Protein AF-A0A482UQF5-F1 (afdb_monomer_lite)

Foldseek 3Di:
DDDDDDPPDPDDQPPDDPVNVVVLLVQLLCLVVVDPALVSSLVSNVVVVDGPPCLLVSLLSLVVVQVPDPDHDVSSVVNLVVVVVVDVVSVVSNVVNVVVCVVCVVVVVD

Radius of gyration: 17.12 Å; chains: 1; bounding box: 43×29×67 Å

Sequence (110 aa):
RGGTLTLSDPSKPLDLTEQDLVNLRRSIYLTIMSSVSFEECCHKILKLKIPPGHETELCNMLVECCSNERSYLRYYGLMGQRFCMIHHKYQMAFDAVFLEQYTTIHRYVA

Structure (mmCIF, N/CA/C/O backbone):
data_AF-A0A482UQF5-F1
#
_entry.id   AF-A0A482UQF5-F1
#
loop_
_atom_site.group_PDB
_atom_site.id
_atom_site.type_symbol
_atom_site.label_atom_id
_atom_site.label_alt_id
_atom_site.label_comp_id
_atom_site.label_asym_id
_atom_site.label_entity_id
_atom_site.label_seq_id
_atom_site.pdbx_PDB_ins_code
_atom_site.Cartn_x
_atom_site.Cartn_y
_atom_site.Cartn_z
_atom_site.occupancy
_atom_site.B_iso_or_equiv
_atom_site.auth_seq_id
_atom_site.auth_comp_id
_atom_site.auth_asym_id
_atom_site.auth_atom_id
_atom_site.pdbx_PDB_model_num
ATOM 1 N N . ARG A 1 1 ? -28.962 4.371 42.938 1.00 38.91 1 ARG A N 1
ATOM 2 C CA . ARG A 1 1 ? -28.459 2.975 42.956 1.00 38.91 1 ARG A CA 1
ATOM 3 C C . ARG A 1 1 ? -28.562 2.435 41.534 1.00 38.91 1 ARG A C 1
ATOM 5 O O . ARG A 1 1 ? -29.690 2.211 41.138 1.00 38.91 1 ARG A O 1
ATOM 12 N N . GLY A 1 2 ? -27.426 2.282 40.834 1.00 37.56 2 GLY A N 1
ATOM 13 C CA . GLY A 1 2 ? -27.236 1.488 39.597 1.00 37.56 2 GLY A CA 1
ATOM 14 C C . GLY A 1 2 ? -28.042 1.932 38.367 1.00 37.56 2 GLY A C 1
ATOM 15 O O . GLY A 1 2 ? -29.221 2.205 38.471 1.00 37.56 2 GLY A O 1
ATOM 16 N N . GLY A 1 3 ? -27.519 2.025 37.154 1.00 39.03 3 GLY A N 1
ATOM 17 C CA . GLY A 1 3 ? -26.294 1.497 36.575 1.00 39.03 3 GLY A CA 1
ATOM 18 C C . GLY A 1 3 ? -26.542 1.409 35.064 1.00 39.03 3 GLY A C 1
ATOM 19 O O . GLY A 1 3 ? -27.561 0.885 34.632 1.00 39.03 3 GLY A O 1
ATOM 20 N N . THR A 1 4 ? -25.634 2.019 34.317 1.00 48.38 4 THR A N 1
ATOM 21 C CA . THR A 1 4 ? -25.458 2.145 32.864 1.00 48.38 4 THR A CA 1
ATOM 22 C C . THR A 1 4 ? -25.747 0.881 32.054 1.00 48.38 4 THR A C 1
ATOM 24 O O . THR A 1 4 ? -25.278 -0.167 32.466 1.00 48.38 4 THR A O 1
ATOM 27 N N . LEU A 1 5 ? -26.340 1.010 30.856 1.00 43.62 5 LEU A N 1
ATOM 28 C CA . LEU A 1 5 ? -25.985 0.232 29.653 1.00 43.62 5 LEU A CA 1
ATOM 29 C C . LEU A 1 5 ? -26.439 1.001 28.394 1.00 43.62 5 LEU A C 1
ATOM 31 O O . LEU A 1 5 ? -27.529 0.800 27.867 1.00 43.62 5 LEU A O 1
ATOM 35 N N . THR A 1 6 ? -25.593 1.917 27.918 1.00 41.56 6 THR A N 1
ATOM 36 C CA . THR A 1 6 ? -25.651 2.406 26.537 1.00 41.56 6 THR A CA 1
ATOM 37 C C . THR A 1 6 ? -25.257 1.250 25.623 1.00 41.56 6 THR A C 1
ATOM 39 O O . THR A 1 6 ? -24.093 0.850 25.606 1.00 41.56 6 THR A O 1
ATOM 42 N N . LEU A 1 7 ? -26.223 0.701 24.889 1.00 44.97 7 LEU A N 1
ATOM 43 C CA . LEU A 1 7 ? -25.969 -0.157 23.736 1.00 44.97 7 LEU A CA 1
ATOM 44 C C . LEU A 1 7 ? -25.292 0.707 22.666 1.00 44.97 7 LEU A C 1
ATOM 46 O O . LEU A 1 7 ? -25.949 1.377 21.879 1.00 44.97 7 LEU A O 1
ATOM 50 N N . SER A 1 8 ? -23.965 0.774 22.712 1.00 43.16 8 SER A N 1
ATOM 51 C CA . SER A 1 8 ? -23.159 1.286 21.612 1.00 43.16 8 SER A CA 1
ATOM 52 C C . SER A 1 8 ? -23.141 0.217 20.526 1.00 43.16 8 SER A C 1
ATOM 54 O O . SER A 1 8 ? -22.526 -0.836 20.712 1.00 43.16 8 SER A O 1
ATOM 56 N N . ASP A 1 9 ? -23.846 0.483 19.430 1.00 44.88 9 ASP A N 1
ATOM 57 C CA . ASP A 1 9 ? -23.848 -0.324 18.212 1.00 44.88 9 ASP A CA 1
ATOM 58 C C . ASP A 1 9 ? -22.420 -0.731 17.788 1.00 44.88 9 ASP A C 1
ATOM 60 O O . ASP A 1 9 ? -21.542 0.132 17.696 1.00 44.88 9 ASP A O 1
ATOM 64 N N . PRO A 1 10 ? -22.155 -2.013 17.473 1.00 48.69 10 PRO A N 1
ATOM 65 C CA . PRO A 1 10 ? -20.832 -2.484 17.052 1.00 48.69 10 PRO A CA 1
ATOM 66 C C . PRO A 1 10 ? -20.494 -2.166 15.581 1.00 48.69 10 PRO A C 1
ATOM 68 O O . PRO A 1 10 ? -19.534 -2.704 15.036 1.00 48.69 10 PRO A O 1
ATOM 71 N N . SER A 1 11 ? -21.257 -1.294 14.923 1.00 46.91 11 SER A N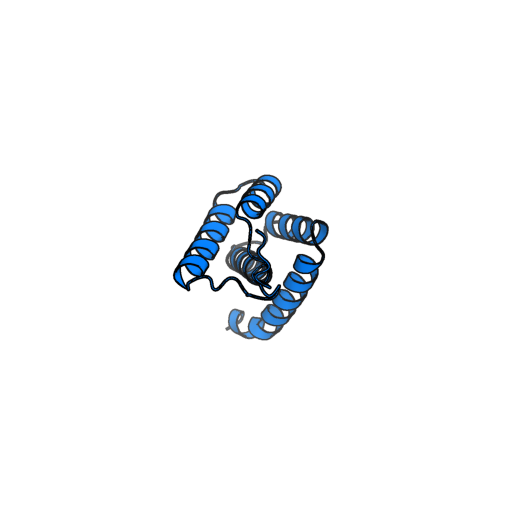 1
ATOM 72 C CA . SER A 1 11 ? -21.122 -0.977 13.497 1.00 46.91 11 SER A CA 1
ATOM 73 C C . SER A 1 11 ? -21.236 0.522 13.241 1.00 46.91 11 SER A C 1
ATOM 75 O O . SER A 1 11 ? -22.022 0.961 12.404 1.00 46.91 11 SER A O 1
ATOM 77 N N . LYS A 1 12 ? -20.458 1.322 13.971 1.00 43.09 12 LYS A N 1
ATOM 78 C CA . LYS A 1 12 ? -20.121 2.666 13.507 1.00 43.09 12 LYS A CA 1
ATOM 79 C C . LYS A 1 12 ? -18.816 2.554 12.717 1.00 43.09 12 LYS A C 1
ATOM 81 O O . LYS A 1 12 ? -17.781 2.304 13.341 1.00 43.09 12 LYS A O 1
ATOM 86 N N . PRO A 1 13 ? -18.833 2.683 11.376 1.00 53.19 13 PRO A N 1
ATOM 87 C CA . PRO A 1 13 ? -17.620 3.057 10.665 1.00 53.19 13 PRO A CA 1
ATOM 88 C C . PRO A 1 13 ? -17.076 4.294 11.382 1.00 53.19 13 PRO A C 1
ATOM 90 O O . PRO A 1 13 ? -17.852 5.184 11.736 1.00 53.19 13 PRO A O 1
ATOM 93 N N . LEU A 1 14 ? -15.782 4.326 11.701 1.00 57.94 14 LEU A N 1
ATOM 94 C CA . LEU A 1 14 ? -15.194 5.584 12.143 1.00 57.94 14 LEU A CA 1
ATOM 95 C C . LEU A 1 14 ? -15.375 6.565 10.984 1.00 57.94 14 LEU A C 1
ATOM 97 O O . LEU A 1 14 ? -14.728 6.400 9.954 1.00 57.94 14 LEU A O 1
ATOM 101 N N . ASP A 1 15 ? -16.268 7.540 11.150 1.00 50.00 15 ASP A N 1
ATOM 102 C CA . ASP A 1 15 ? -16.410 8.673 10.241 1.00 50.00 15 ASP A CA 1
ATOM 103 C C . ASP A 1 15 ? -15.131 9.511 10.351 1.00 50.00 15 ASP A C 1
ATOM 105 O O . ASP A 1 15 ? -15.035 10.464 11.127 1.00 50.00 15 ASP A O 1
ATOM 109 N N . LEU A 1 16 ? -14.095 9.081 9.635 1.00 62.09 16 LEU A N 1
ATOM 110 C CA . LEU A 1 16 ? -12.886 9.860 9.438 1.00 62.09 16 LEU A CA 1
ATOM 111 C C . LEU A 1 16 ? -13.261 11.040 8.562 1.00 62.09 16 LEU A C 1
ATOM 113 O O . LEU A 1 16 ? -13.901 10.882 7.520 1.00 62.09 16 LEU A O 1
ATOM 117 N N . THR A 1 17 ? -12.849 12.229 8.981 1.00 70.94 17 THR A N 1
ATOM 118 C CA . THR A 1 17 ? -13.005 13.395 8.123 1.00 70.94 17 THR A CA 1
ATOM 119 C C . THR A 1 17 ? -12.166 13.188 6.859 1.00 70.94 17 THR A C 1
ATOM 121 O O . THR A 1 17 ? -11.140 12.503 6.889 1.00 70.94 17 THR A O 1
ATOM 124 N N . GLU A 1 18 ? -12.555 13.786 5.730 1.00 71.88 18 GLU A N 1
ATOM 125 C CA . GLU A 1 18 ? -11.754 13.721 4.494 1.00 71.88 18 GLU A CA 1
ATOM 126 C C . GLU A 1 18 ? -10.295 14.149 4.740 1.00 71.88 18 GLU A C 1
ATOM 128 O O . GLU A 1 18 ? -9.358 13.605 4.153 1.00 71.88 18 GLU A O 1
ATOM 133 N N . GLN A 1 19 ? -10.090 15.065 5.691 1.00 77.00 19 GLN A N 1
ATOM 134 C CA . GLN A 1 19 ? -8.779 15.517 6.135 1.00 77.00 19 GLN A CA 1
ATOM 135 C C . GLN A 1 19 ? -7.948 14.399 6.787 1.00 77.00 19 GLN A C 1
ATOM 137 O O . GLN A 1 19 ? -6.743 14.311 6.538 1.00 77.00 19 GLN A O 1
ATOM 142 N N . ASP A 1 20 ? -8.564 13.532 7.589 1.00 79.31 20 ASP A N 1
ATOM 143 C CA . ASP A 1 20 ? -7.883 12.410 8.241 1.00 79.31 20 ASP A CA 1
ATOM 144 C C . ASP A 1 20 ? -7.461 11.345 7.226 1.00 79.31 20 ASP A C 1
ATOM 146 O O . ASP A 1 20 ? -6.357 10.807 7.318 1.00 79.31 20 ASP A O 1
ATOM 150 N N . LEU A 1 21 ? -8.286 11.102 6.203 1.00 80.38 21 LEU A N 1
ATOM 151 C CA . LEU A 1 21 ? -7.948 10.197 5.100 1.00 80.38 21 LEU A CA 1
ATOM 152 C C . LEU A 1 21 ? -6.778 10.731 4.268 1.00 80.38 21 LEU A C 1
ATOM 154 O O . LEU A 1 21 ? -5.841 9.992 3.958 1.00 80.38 21 LEU A O 1
ATOM 158 N N . VAL A 1 22 ? -6.778 12.029 3.958 1.00 86.00 22 VAL A N 1
ATOM 159 C CA . VAL A 1 22 ? -5.656 12.685 3.269 1.00 86.00 22 VAL A CA 1
ATOM 160 C C . VAL A 1 22 ? -4.376 12.607 4.107 1.00 86.00 22 VAL A C 1
ATOM 162 O O . VAL A 1 22 ? -3.299 12.315 3.576 1.00 86.00 22 VAL A O 1
ATOM 165 N N . ASN A 1 23 ? -4.477 12.814 5.421 1.00 86.44 23 ASN A N 1
ATOM 166 C CA . ASN A 1 23 ? -3.342 12.699 6.334 1.00 86.44 23 ASN A CA 1
ATOM 167 C C . ASN A 1 23 ? -2.816 11.256 6.412 1.00 86.44 23 ASN A C 1
ATOM 169 O O . ASN A 1 23 ? -1.597 11.050 6.421 1.00 86.44 23 ASN A O 1
ATOM 173 N N . LEU A 1 24 ? -3.708 10.261 6.413 1.00 86.38 24 LEU A N 1
ATOM 174 C CA . LEU A 1 24 ? -3.354 8.842 6.403 1.00 86.38 24 LEU A CA 1
ATOM 175 C C . LEU A 1 24 ? -2.601 8.474 5.119 1.00 86.38 24 LEU A C 1
ATOM 177 O O . LEU A 1 24 ? -1.491 7.947 5.203 1.00 86.38 24 LEU A O 1
ATOM 181 N N . ARG A 1 25 ? -3.140 8.830 3.944 1.00 88.19 25 ARG A N 1
ATOM 182 C CA . ARG A 1 25 ? -2.486 8.614 2.639 1.00 88.19 25 ARG A CA 1
ATOM 183 C C . ARG A 1 25 ? -1.095 9.234 2.593 1.00 88.19 25 ARG A C 1
ATOM 185 O O . ARG A 1 25 ? -0.127 8.564 2.236 1.00 88.19 25 ARG A O 1
ATOM 192 N N . ARG A 1 26 ? -0.969 10.495 3.024 1.00 90.00 26 ARG A N 1
ATOM 193 C CA . ARG A 1 26 ? 0.325 11.190 3.088 1.00 90.00 26 ARG A CA 1
ATOM 194 C C . ARG A 1 26 ? 1.305 10.463 4.010 1.00 90.00 26 ARG A C 1
ATOM 196 O O . ARG A 1 26 ? 2.467 10.296 3.650 1.00 90.00 26 ARG A O 1
ATOM 203 N N . SER A 1 27 ? 0.846 10.014 5.174 1.00 90.75 27 SER A N 1
ATOM 204 C CA . SER A 1 27 ? 1.680 9.299 6.147 1.00 90.75 27 SER A CA 1
ATOM 205 C C . SER A 1 27 ? 2.166 7.956 5.604 1.00 90.75 27 SER A C 1
ATOM 207 O O . SER A 1 27 ? 3.345 7.634 5.744 1.00 90.75 27 SER A O 1
ATOM 209 N N . ILE A 1 28 ? 1.291 7.199 4.935 1.00 90.62 28 ILE A N 1
ATOM 210 C CA . ILE A 1 28 ? 1.639 5.934 4.277 1.00 90.62 28 ILE A CA 1
ATOM 211 C C . ILE A 1 28 ? 2.676 6.183 3.180 1.00 90.62 28 ILE A C 1
ATOM 213 O O . ILE A 1 28 ? 3.739 5.566 3.205 1.00 90.62 28 ILE A O 1
ATOM 217 N N . TYR A 1 29 ? 2.418 7.134 2.279 1.00 90.62 29 TYR A N 1
ATOM 218 C CA . TYR A 1 29 ? 3.329 7.476 1.185 1.00 90.62 29 TYR A CA 1
ATOM 219 C C . TYR A 1 29 ? 4.723 7.854 1.694 1.00 90.62 29 TYR A C 1
ATOM 221 O O . TYR A 1 29 ? 5.724 7.271 1.281 1.00 90.62 29 TYR A O 1
ATOM 229 N N . LEU A 1 30 ? 4.799 8.778 2.657 1.00 91.12 30 LEU A N 1
ATOM 230 C CA . LEU A 1 30 ? 6.072 9.196 3.244 1.00 91.12 30 LEU A CA 1
ATOM 231 C C . LEU A 1 30 ? 6.786 8.035 3.942 1.00 91.12 30 LEU A C 1
ATOM 233 O O . LEU A 1 30 ? 8.009 7.930 3.865 1.00 91.12 30 LEU A O 1
ATOM 237 N N . THR A 1 31 ? 6.043 7.144 4.600 1.00 91.44 31 THR A N 1
ATOM 238 C CA . THR A 1 31 ? 6.618 5.965 5.260 1.00 91.44 31 THR A CA 1
ATOM 239 C C . THR A 1 31 ? 7.200 4.984 4.244 1.00 91.44 31 THR A C 1
ATOM 241 O O . THR A 1 31 ? 8.284 4.452 4.479 1.00 91.44 31 THR A O 1
ATOM 244 N N . ILE A 1 32 ? 6.526 4.771 3.112 1.00 89.75 32 ILE A N 1
ATOM 245 C CA . ILE A 1 32 ? 6.999 3.903 2.026 1.00 89.75 32 ILE A CA 1
ATOM 246 C C . ILE A 1 32 ? 8.260 4.487 1.383 1.00 89.75 32 ILE A C 1
ATOM 248 O O . ILE A 1 32 ? 9.251 3.775 1.274 1.00 89.75 32 ILE A O 1
ATOM 252 N N . MET A 1 33 ? 8.249 5.778 1.036 1.00 86.75 33 MET A N 1
ATOM 253 C CA . MET A 1 33 ? 9.355 6.435 0.324 1.00 86.75 33 MET A CA 1
ATOM 254 C C . MET A 1 33 ? 10.599 6.665 1.190 1.00 86.75 33 MET A C 1
ATOM 256 O O . MET A 1 33 ? 11.712 6.700 0.676 1.00 86.75 33 MET A O 1
ATOM 260 N N . SER A 1 34 ? 10.430 6.855 2.503 1.00 88.25 34 SER A N 1
ATOM 261 C CA . SER A 1 34 ? 11.555 7.096 3.421 1.00 88.25 34 SER A CA 1
ATOM 262 C C . SER A 1 34 ? 12.198 5.819 3.963 1.00 88.25 34 SER A C 1
ATOM 264 O O . SER A 1 34 ? 13.286 5.884 4.536 1.00 88.25 34 SER A O 1
ATOM 266 N N . SER A 1 35 ? 11.541 4.665 3.826 1.00 87.88 35 SER A N 1
ATOM 267 C CA . SER A 1 35 ? 12.028 3.408 4.397 1.00 87.88 35 SER A CA 1
ATOM 268 C C . SER A 1 35 ? 12.873 2.638 3.388 1.00 87.88 35 SER A C 1
ATOM 270 O O . SER A 1 35 ? 12.433 2.354 2.281 1.00 87.88 35 SER A O 1
ATOM 272 N N . VAL A 1 36 ? 14.079 2.241 3.797 1.00 81.56 36 VAL A N 1
ATOM 273 C CA . VAL A 1 36 ? 14.989 1.429 2.966 1.00 81.56 36 VAL A CA 1
ATOM 274 C C . VAL A 1 36 ? 14.677 -0.068 3.097 1.00 81.56 36 VAL A C 1
ATOM 276 O O . VAL A 1 36 ? 14.825 -0.836 2.148 1.00 81.56 36 VAL A O 1
ATOM 279 N N . SER A 1 37 ? 14.213 -0.487 4.277 1.00 89.94 37 SER A N 1
ATOM 280 C CA . SER A 1 37 ? 13.941 -1.886 4.612 1.00 89.94 37 SER A CA 1
ATOM 281 C C . SER A 1 37 ? 12.442 -2.147 4.707 1.00 89.94 37 SER A C 1
ATOM 283 O O . SER A 1 37 ? 11.723 -1.453 5.428 1.00 89.94 37 SER A O 1
ATOM 285 N N . PHE A 1 38 ? 11.967 -3.197 4.030 1.00 89.44 38 PHE A N 1
ATOM 286 C CA . PHE A 1 38 ? 10.540 -3.546 4.015 1.00 89.44 38 PHE A CA 1
ATOM 287 C C . PHE A 1 38 ? 10.007 -3.885 5.415 1.00 89.44 38 PHE A C 1
ATOM 289 O O . PHE A 1 38 ? 8.865 -3.559 5.729 1.00 89.44 38 PHE A O 1
ATOM 296 N N . GLU A 1 39 ? 10.831 -4.492 6.277 1.00 90.31 39 GLU A N 1
ATOM 297 C CA . GLU A 1 39 ? 10.446 -4.847 7.650 1.00 90.31 39 GLU A CA 1
ATOM 298 C C . GLU A 1 39 ? 10.191 -3.608 8.509 1.00 90.31 39 GLU A C 1
ATOM 300 O O . GLU A 1 39 ? 9.192 -3.540 9.226 1.00 90.31 39 GLU A O 1
ATOM 305 N N . GLU A 1 40 ? 11.055 -2.597 8.388 1.00 90.94 40 GLU A N 1
ATOM 306 C CA . GLU A 1 40 ? 10.893 -1.329 9.093 1.00 90.94 40 GLU A CA 1
ATOM 307 C C . GLU A 1 40 ? 9.641 -0.593 8.609 1.00 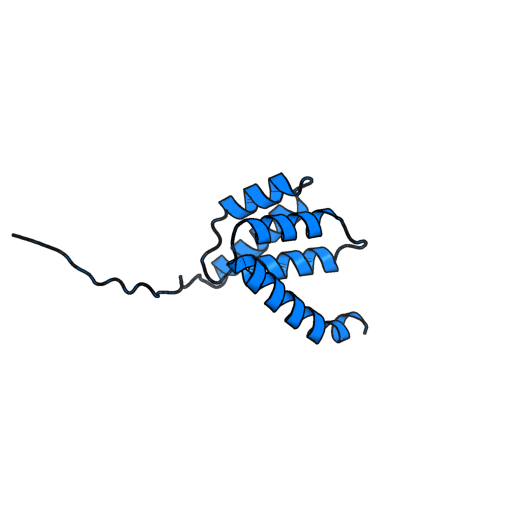90.94 40 GLU A C 1
ATOM 309 O O . GLU A 1 40 ? 8.863 -0.098 9.427 1.00 90.94 40 GLU A O 1
ATOM 314 N N . CYS A 1 41 ? 9.411 -0.576 7.292 1.00 91.88 41 CYS A N 1
ATOM 315 C CA . CYS A 1 41 ? 8.222 0.033 6.713 1.00 91.88 41 CYS A CA 1
ATOM 316 C C . CYS A 1 41 ? 6.940 -0.650 7.207 1.00 91.88 41 CYS A C 1
ATOM 318 O O . CYS A 1 41 ? 6.045 0.021 7.721 1.00 91.88 41 CYS A O 1
ATOM 320 N N . CYS A 1 42 ? 6.874 -1.986 7.141 1.00 91.38 42 CYS A N 1
ATOM 321 C CA . CYS A 1 42 ? 5.725 -2.750 7.632 1.00 91.38 42 CYS A CA 1
ATOM 322 C C . CYS A 1 42 ? 5.463 -2.460 9.114 1.00 91.38 42 CYS A C 1
ATOM 324 O O . CYS A 1 42 ? 4.327 -2.196 9.501 1.00 91.38 42 CYS A O 1
ATOM 326 N N . HIS A 1 43 ? 6.511 -2.434 9.944 1.00 90.38 43 HIS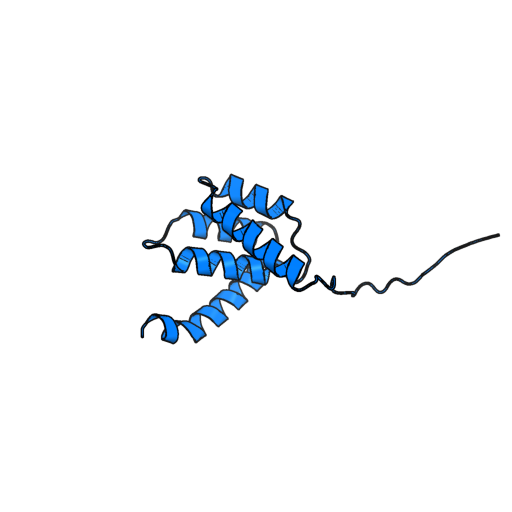 A N 1
ATOM 327 C CA . HIS A 1 43 ? 6.378 -2.135 11.371 1.00 90.38 43 HIS A CA 1
ATOM 328 C C . HIS A 1 43 ? 5.859 -0.719 11.633 1.00 90.38 43 HIS A C 1
ATOM 330 O O . HIS A 1 43 ? 4.983 -0.521 12.475 1.00 90.38 43 HIS A O 1
ATOM 336 N N . LYS A 1 44 ? 6.370 0.278 10.901 1.00 91.00 44 LYS A N 1
ATOM 337 C CA . LYS A 1 44 ? 5.897 1.667 10.986 1.00 91.00 44 LYS A CA 1
ATOM 338 C C . LYS A 1 44 ? 4.429 1.781 10.575 1.00 91.00 44 LYS A C 1
ATOM 340 O O . LYS A 1 44 ? 3.658 2.409 11.293 1.00 91.00 44 LYS A O 1
ATOM 345 N N . ILE A 1 45 ? 4.026 1.124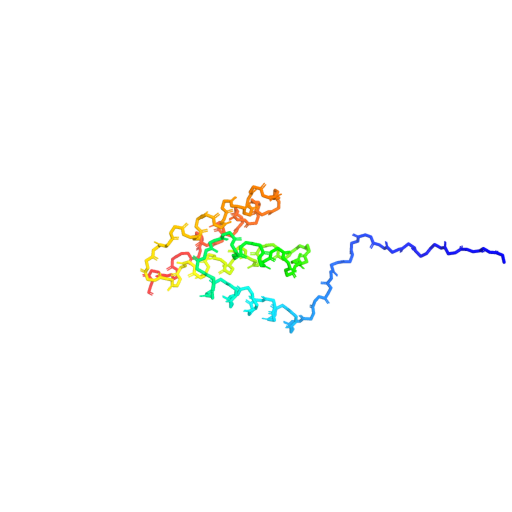 9.488 1.00 90.19 45 ILE A N 1
ATOM 346 C CA . ILE A 1 45 ? 2.641 1.139 8.998 1.00 90.19 45 ILE A CA 1
ATOM 347 C C . ILE A 1 45 ? 1.686 0.484 10.002 1.00 90.19 45 ILE A C 1
ATOM 349 O O . ILE A 1 45 ? 0.629 1.038 10.291 1.00 90.19 45 ILE A O 1
ATOM 353 N N . LEU A 1 46 ? 2.072 -0.636 10.618 1.00 87.81 46 LEU A N 1
ATOM 354 C CA . LEU A 1 46 ? 1.256 -1.280 11.654 1.00 87.81 46 LEU A CA 1
ATOM 355 C C . LEU A 1 46 ? 1.054 -0.381 12.886 1.00 87.81 46 LEU A C 1
ATOM 357 O O . LEU A 1 46 ? 0.004 -0.436 13.528 1.00 87.81 46 LEU A O 1
ATOM 361 N N . LYS A 1 47 ? 2.019 0.495 13.202 1.00 87.69 47 LYS A N 1
ATOM 362 C CA . LYS A 1 47 ? 1.888 1.481 14.288 1.00 87.69 47 LYS A CA 1
ATOM 363 C C . LYS A 1 47 ? 0.938 2.634 13.965 1.00 87.69 47 LYS A C 1
ATOM 365 O O . LYS A 1 47 ? 0.417 3.228 14.906 1.00 87.69 47 LYS A O 1
ATOM 370 N N . LEU A 1 48 ? 0.680 2.930 12.687 1.00 83.00 48 LEU A N 1
ATOM 371 C CA . LEU A 1 48 ? -0.270 3.973 12.275 1.00 83.00 48 LEU A CA 1
ATOM 372 C C . LEU A 1 48 ? -1.732 3.608 12.592 1.00 83.00 48 LEU A C 1
ATOM 374 O O . LEU A 1 48 ? -2.593 4.470 12.462 1.00 83.00 48 LEU A O 1
ATOM 378 N N . LYS A 1 49 ? -2.005 2.369 13.044 1.00 77.25 49 LYS A N 1
ATOM 379 C CA . LYS A 1 49 ? -3.338 1.855 13.410 1.00 77.25 49 LYS A CA 1
ATOM 380 C C . LYS A 1 49 ? -4.385 2.186 12.349 1.00 77.25 49 LYS A C 1
ATOM 382 O O . LYS A 1 49 ? -5.296 2.978 12.581 1.00 77.25 49 LYS A O 1
ATOM 387 N N . ILE A 1 50 ? -4.243 1.552 11.189 1.00 79.25 50 ILE A N 1
ATOM 388 C CA . ILE A 1 50 ? -5.198 1.720 10.096 1.00 79.25 50 ILE A CA 1
ATOM 389 C C . ILE A 1 50 ? -6.592 1.294 10.586 1.00 79.25 50 ILE A C 1
ATOM 391 O O . ILE A 1 50 ? -6.740 0.176 11.092 1.00 79.25 50 ILE A O 1
ATOM 395 N N . PRO A 1 51 ? -7.596 2.179 10.486 1.00 77.25 51 PRO A N 1
ATOM 396 C CA . PRO A 1 51 ? -8.950 1.866 10.899 1.00 77.25 51 PRO A CA 1
ATOM 397 C C . PRO A 1 51 ? -9.532 0.739 10.034 1.00 77.25 51 PRO A C 1
ATOM 399 O O . PRO A 1 51 ? -9.236 0.662 8.838 1.00 77.25 51 PRO A O 1
ATOM 402 N N . PRO A 1 52 ? -10.358 -0.142 10.624 1.00 75.75 52 PRO A N 1
ATOM 403 C CA . PRO A 1 52 ? -10.965 -1.241 9.886 1.00 75.75 52 PRO A CA 1
ATOM 404 C C . PRO A 1 52 ? -11.848 -0.692 8.760 1.00 75.75 52 PRO A C 1
ATOM 406 O O . PRO A 1 52 ? -12.671 0.188 8.994 1.00 75.75 52 PRO A O 1
ATOM 409 N N . GLY A 1 53 ? -11.676 -1.219 7.550 1.00 80.00 53 GLY A N 1
ATOM 410 C CA . GLY A 1 53 ? -12.308 -0.740 6.318 1.00 80.00 53 GLY A CA 1
ATOM 411 C C . GLY A 1 53 ? -11.369 0.054 5.401 1.00 80.00 53 GLY A C 1
ATOM 412 O O . GLY A 1 53 ? -11.673 0.207 4.222 1.00 80.00 53 GLY A O 1
ATOM 413 N N . HIS A 1 54 ? -10.214 0.511 5.899 1.00 82.44 54 HIS A N 1
ATOM 414 C CA . HIS A 1 54 ? -9.217 1.253 5.115 1.00 82.44 54 HIS A CA 1
ATOM 415 C C . HIS A 1 54 ? -7.990 0.413 4.735 1.00 82.44 54 HIS A C 1
ATOM 417 O O . HIS A 1 54 ? -6.999 0.943 4.237 1.00 82.44 54 HIS A O 1
ATOM 423 N N . GLU A 1 55 ? -8.028 -0.904 4.939 1.00 87.00 55 GLU A N 1
ATOM 424 C CA . GLU A 1 55 ? -6.951 -1.803 4.520 1.00 87.00 55 GLU A CA 1
ATOM 425 C C . GLU A 1 55 ? -6.751 -1.778 2.995 1.00 87.00 55 GLU A C 1
ATOM 427 O O . GLU A 1 55 ? -5.613 -1.798 2.528 1.00 87.00 55 GLU A O 1
ATOM 432 N N . THR A 1 56 ? -7.835 -1.642 2.225 1.00 88.56 56 THR A N 1
ATOM 433 C CA . THR A 1 56 ? -7.797 -1.487 0.760 1.00 88.56 56 THR A CA 1
ATOM 434 C C . THR A 1 56 ? -7.040 -0.234 0.334 1.00 88.56 56 THR A C 1
ATOM 436 O O . THR A 1 56 ? -6.287 -0.272 -0.633 1.00 88.56 56 THR A O 1
ATOM 439 N N . GLU A 1 57 ? -7.162 0.857 1.093 1.00 88.56 57 GLU A N 1
ATOM 440 C CA . GLU A 1 57 ? -6.454 2.109 0.817 1.00 88.56 57 GLU A CA 1
ATOM 441 C C . GLU A 1 57 ? -4.934 1.928 0.922 1.00 88.56 57 GLU A C 1
ATOM 443 O O . GLU A 1 57 ? -4.183 2.408 0.078 1.00 88.56 57 GLU A O 1
ATOM 448 N N . LEU A 1 58 ? -4.469 1.173 1.925 1.00 90.31 58 LEU A N 1
ATOM 449 C CA . LEU A 1 58 ? -3.053 0.829 2.043 1.00 90.31 58 LEU A CA 1
ATOM 450 C C . LEU A 1 58 ? -2.574 0.013 0.836 1.00 90.31 58 LEU A C 1
ATOM 452 O O . LEU A 1 58 ? -1.502 0.293 0.300 1.00 90.31 58 LEU A O 1
ATOM 456 N N . CYS A 1 59 ? -3.346 -0.998 0.430 1.00 92.06 59 CYS A N 1
ATOM 457 C CA . CYS A 1 59 ? -3.021 -1.835 -0.722 1.00 92.06 59 CYS A CA 1
ATOM 458 C C . CYS A 1 59 ? -2.955 -1.004 -2.014 1.00 92.06 59 CYS A C 1
ATOM 460 O O . CYS A 1 59 ? -1.980 -1.138 -2.753 1.00 92.06 59 CYS A O 1
ATOM 462 N N . ASN A 1 60 ? -3.915 -0.099 -2.235 1.00 90.94 60 ASN A N 1
ATOM 463 C CA . ASN A 1 60 ? -3.922 0.830 -3.368 1.00 90.94 60 ASN A CA 1
ATOM 464 C C . ASN A 1 60 ? -2.674 1.714 -3.379 1.00 90.94 60 ASN A C 1
ATOM 466 O O . ASN A 1 60 ? -1.917 1.688 -4.345 1.00 90.94 60 ASN A O 1
ATOM 470 N N . MET A 1 61 ? -2.382 2.400 -2.270 1.00 91.75 61 MET A N 1
ATOM 471 C CA . MET A 1 61 ? -1.189 3.247 -2.154 1.00 91.75 61 MET A CA 1
ATOM 472 C C . MET A 1 61 ? 0.108 2.465 -2.415 1.00 91.75 61 MET A C 1
ATOM 474 O O . MET A 1 61 ? 1.038 2.986 -3.026 1.00 91.75 61 MET A O 1
ATOM 478 N N . LEU A 1 62 ? 0.194 1.208 -1.967 1.00 92.06 62 LEU A N 1
ATOM 479 C CA . LEU A 1 62 ? 1.369 0.367 -2.193 1.00 92.06 62 LEU A CA 1
ATOM 480 C C . LEU A 1 62 ? 1.546 0.006 -3.676 1.00 92.06 62 LEU A C 1
ATOM 482 O O . LEU A 1 62 ? 2.665 0.069 -4.190 1.00 92.06 62 LEU A O 1
ATOM 486 N N . VAL A 1 63 ? 0.457 -0.348 -4.361 1.00 90.81 63 VAL A N 1
ATOM 487 C CA . VAL A 1 63 ? 0.464 -0.677 -5.795 1.00 90.81 63 VAL A CA 1
ATOM 488 C C . VAL A 1 63 ? 0.721 0.566 -6.649 1.00 90.81 63 VAL A C 1
ATOM 490 O O . VAL A 1 63 ? 1.505 0.495 -7.596 1.00 90.81 63 VAL A O 1
ATOM 493 N N . GLU A 1 64 ? 0.149 1.716 -6.298 1.00 89.31 64 GLU A N 1
ATOM 494 C CA . GLU A 1 64 ? 0.415 2.998 -6.960 1.00 89.31 64 GLU A CA 1
ATOM 495 C C . GLU A 1 64 ? 1.886 3.408 -6.832 1.00 89.31 64 GLU A C 1
ATOM 497 O O . GLU A 1 64 ? 2.530 3.711 -7.838 1.00 89.31 64 GLU A O 1
ATOM 502 N N . CYS A 1 65 ? 2.456 3.356 -5.621 1.00 89.62 65 CYS A N 1
ATOM 503 C CA . CYS A 1 65 ? 3.883 3.615 -5.409 1.00 89.62 65 CYS A CA 1
ATOM 504 C C . CYS A 1 65 ? 4.756 2.665 -6.240 1.00 89.62 65 CYS A C 1
ATOM 506 O O . CYS A 1 65 ? 5.709 3.104 -6.877 1.00 89.62 65 CYS A O 1
ATOM 508 N N . CYS A 1 66 ? 4.406 1.375 -6.280 1.00 90.44 66 CYS A N 1
ATOM 509 C CA . CYS A 1 66 ? 5.124 0.390 -7.085 1.00 90.44 66 CYS A CA 1
ATOM 510 C C . CYS A 1 66 ? 5.015 0.665 -8.595 1.00 90.44 66 CYS A C 1
ATOM 512 O O . CYS A 1 66 ? 5.967 0.398 -9.323 1.00 90.44 66 CYS A O 1
ATOM 514 N N . SER A 1 67 ? 3.873 1.172 -9.066 1.00 87.69 67 SER A N 1
ATOM 515 C CA . SER A 1 67 ? 3.619 1.449 -10.489 1.00 87.69 67 SER A CA 1
ATOM 516 C C . SER A 1 67 ? 4.309 2.725 -10.978 1.00 87.69 67 SER A C 1
ATOM 518 O O . SER A 1 67 ? 4.674 2.815 -12.145 1.00 87.69 67 SER A O 1
ATOM 520 N N . ASN A 1 68 ? 4.497 3.705 -10.089 1.00 87.50 68 ASN A N 1
ATOM 521 C CA . ASN A 1 68 ? 5.218 4.947 -10.382 1.00 87.50 68 ASN A CA 1
ATOM 522 C C . ASN A 1 68 ? 6.746 4.777 -10.368 1.00 87.50 68 ASN A C 1
ATOM 524 O O . ASN A 1 68 ? 7.470 5.641 -10.867 1.00 87.50 68 ASN A O 1
ATOM 528 N N . GLU A 1 69 ? 7.250 3.692 -9.780 1.00 88.31 69 GLU A N 1
ATOM 529 C CA . GLU A 1 69 ? 8.678 3.402 -9.749 1.00 88.31 69 GLU A CA 1
ATOM 530 C C . GLU A 1 69 ? 9.183 3.000 -11.141 1.00 88.31 69 GLU A C 1
ATOM 532 O O . GLU A 1 69 ? 8.545 2.234 -11.862 1.00 88.31 69 GLU A O 1
ATOM 537 N N . ARG A 1 70 ? 10.376 3.478 -11.521 1.00 88.94 70 ARG A N 1
ATOM 538 C CA . ARG A 1 70 ? 10.925 3.230 -12.869 1.00 88.94 70 ARG A CA 1
ATOM 539 C C . ARG A 1 70 ? 11.156 1.743 -13.152 1.00 88.94 70 ARG A C 1
ATOM 541 O O . ARG A 1 70 ? 11.078 1.310 -14.300 1.00 88.94 70 ARG A O 1
ATOM 548 N N . SER A 1 71 ? 11.488 0.988 -12.110 1.00 90.81 71 SER A N 1
ATOM 549 C CA . SER A 1 71 ? 11.763 -0.442 -12.172 1.00 90.81 71 SER A CA 1
ATOM 550 C C . SER A 1 71 ? 11.157 -1.125 -10.957 1.00 90.81 71 SER A C 1
ATOM 552 O O . SER A 1 71 ? 11.209 -0.595 -9.851 1.00 90.81 71 SER A O 1
ATOM 554 N N . TYR A 1 72 ? 10.657 -2.345 -11.138 1.00 89.94 72 TYR A N 1
ATOM 555 C CA . TYR A 1 72 ? 10.126 -3.120 -10.023 1.00 89.94 72 TYR A CA 1
ATOM 556 C C . TYR A 1 72 ? 11.186 -3.348 -8.937 1.00 89.94 72 TYR A C 1
ATOM 558 O O . TYR A 1 72 ? 12.258 -3.909 -9.188 1.00 89.94 72 TYR A O 1
ATOM 566 N N . LEU A 1 73 ? 10.848 -2.967 -7.706 1.00 89.75 73 LEU A N 1
ATOM 567 C CA . LEU A 1 73 ? 11.651 -3.248 -6.525 1.00 89.75 73 LEU A CA 1
ATOM 568 C C . LEU A 1 73 ? 11.043 -4.418 -5.756 1.00 89.75 73 LEU A C 1
ATOM 570 O O . LEU A 1 73 ? 9.885 -4.383 -5.339 1.00 89.75 73 LEU A O 1
ATOM 574 N N . ARG A 1 74 ? 11.870 -5.427 -5.459 1.00 90.44 74 ARG A N 1
ATOM 575 C CA . ARG A 1 74 ? 11.479 -6.598 -4.648 1.00 90.44 74 ARG A CA 1
ATOM 576 C C . ARG A 1 74 ? 10.931 -6.217 -3.264 1.00 90.44 74 ARG A C 1
ATOM 578 O O . ARG A 1 74 ? 10.179 -6.984 -2.671 1.00 90.44 74 ARG A O 1
ATOM 585 N N . TYR A 1 75 ? 11.286 -5.029 -2.780 1.00 91.12 75 TYR A N 1
ATOM 586 C CA . TYR A 1 75 ? 10.743 -4.385 -1.588 1.00 91.12 75 TYR A CA 1
ATOM 587 C C . TYR A 1 75 ? 9.204 -4.418 -1.530 1.00 91.12 75 TYR A C 1
ATOM 589 O O . TYR A 1 75 ? 8.655 -4.885 -0.533 1.00 91.12 75 TYR A O 1
ATOM 597 N N . TYR A 1 76 ? 8.511 -4.027 -2.606 1.00 91.88 76 TYR A N 1
ATOM 598 C CA . TYR A 1 76 ? 7.044 -3.950 -2.627 1.00 91.88 76 TYR A CA 1
ATOM 599 C C . TYR A 1 76 ? 6.383 -5.332 -2.515 1.00 91.88 76 TYR A C 1
ATOM 601 O O . TYR A 1 76 ? 5.441 -5.509 -1.742 1.00 91.88 76 TYR A O 1
ATOM 609 N N . GLY A 1 77 ? 6.923 -6.342 -3.206 1.00 92.19 77 GLY A N 1
ATOM 610 C CA . GLY A 1 77 ? 6.434 -7.721 -3.097 1.00 92.19 77 GLY A CA 1
ATOM 611 C C . GLY A 1 77 ? 6.619 -8.314 -1.696 1.00 92.19 77 GLY A C 1
ATOM 612 O O . GLY A 1 77 ? 5.722 -8.981 -1.180 1.00 92.19 77 GLY A O 1
ATOM 613 N N . LEU A 1 78 ? 7.750 -8.025 -1.040 1.00 94.12 78 LEU A N 1
ATOM 614 C CA . LEU A 1 78 ? 8.009 -8.470 0.335 1.00 94.12 78 LEU A CA 1
ATOM 615 C C . LEU A 1 78 ? 7.073 -7.795 1.347 1.00 94.12 78 LEU A C 1
ATOM 617 O O . LEU A 1 78 ? 6.618 -8.451 2.285 1.00 94.12 78 LEU A O 1
ATOM 621 N N . MET A 1 79 ? 6.750 -6.513 1.151 1.00 93.00 79 MET A N 1
ATOM 622 C CA . MET A 1 79 ? 5.740 -5.828 1.963 1.00 93.00 79 MET A CA 1
ATOM 623 C C . MET A 1 79 ? 4.361 -6.471 1.805 1.00 93.00 79 MET A C 1
ATOM 625 O O . MET A 1 79 ? 3.735 -6.814 2.807 1.00 93.00 79 MET A O 1
ATOM 629 N N . GLY A 1 80 ? 3.910 -6.691 0.564 1.00 92.25 80 GLY A N 1
ATOM 630 C CA . GLY A 1 80 ? 2.628 -7.343 0.284 1.00 92.25 80 GLY A CA 1
ATOM 631 C C . GLY A 1 80 ? 2.528 -8.722 0.939 1.00 92.25 80 GLY A C 1
ATOM 632 O O . GLY A 1 80 ? 1.574 -8.996 1.666 1.00 92.25 80 GLY A O 1
ATOM 633 N N . GLN A 1 81 ? 3.571 -9.549 0.798 1.00 93.69 81 GLN A N 1
ATOM 634 C CA . GLN A 1 81 ? 3.644 -10.852 1.461 1.00 93.69 81 GLN A CA 1
ATOM 635 C C . GLN A 1 81 ? 3.497 -10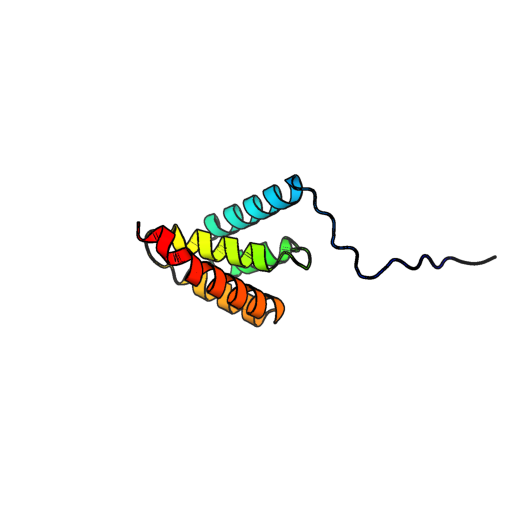.731 2.984 1.00 93.69 81 GLN A C 1
ATOM 637 O O . GLN A 1 81 ? 2.709 -11.462 3.584 1.00 93.69 81 GLN A O 1
ATOM 642 N N . ARG A 1 82 ? 4.234 -9.812 3.625 1.00 92.69 82 ARG A N 1
ATOM 643 C CA . ARG A 1 82 ? 4.157 -9.614 5.080 1.00 92.69 82 ARG A CA 1
ATOM 644 C C . ARG A 1 82 ? 2.748 -9.227 5.523 1.00 92.69 82 ARG A C 1
ATOM 646 O O . ARG A 1 82 ? 2.248 -9.832 6.466 1.00 92.69 82 ARG A O 1
ATOM 653 N N . PHE A 1 83 ? 2.092 -8.287 4.844 1.00 91.56 83 PHE A N 1
ATOM 654 C CA . PHE A 1 83 ? 0.722 -7.890 5.189 1.00 91.56 83 PHE A CA 1
ATOM 655 C C . PHE A 1 83 ? -0.278 -9.037 5.017 1.00 91.56 83 PHE A C 1
ATOM 657 O O . PHE A 1 83 ? -1.071 -9.296 5.925 1.00 91.56 83 PHE A O 1
ATOM 664 N N . CYS A 1 84 ? -0.180 -9.792 3.922 1.00 92.00 84 CYS A N 1
ATOM 665 C CA . CYS A 1 84 ? -1.009 -10.974 3.687 1.00 92.00 84 CYS A CA 1
ATOM 666 C C . CYS A 1 84 ? -0.834 -12.049 4.770 1.00 92.00 84 CYS A C 1
ATOM 668 O O . CYS A 1 84 ? -1.804 -12.710 5.141 1.00 92.00 84 CYS A O 1
ATOM 670 N N . MET A 1 85 ? 0.377 -12.214 5.310 1.00 91.62 85 MET A N 1
ATOM 671 C CA . MET A 1 85 ? 0.650 -13.165 6.395 1.00 91.62 85 MET A CA 1
ATOM 672 C C . MET A 1 85 ? 0.136 -12.698 7.765 1.00 91.62 85 MET A C 1
ATOM 674 O O . MET A 1 85 ? -0.054 -13.532 8.646 1.00 91.62 85 MET A O 1
ATOM 678 N N . ILE A 1 86 ? -0.080 -11.394 7.967 1.00 88.81 86 ILE A N 1
ATOM 679 C CA . ILE A 1 86 ? -0.535 -10.842 9.253 1.00 88.81 86 ILE A CA 1
ATOM 680 C C . ILE A 1 86 ? -2.038 -11.039 9.443 1.00 88.81 86 ILE A C 1
ATOM 682 O O . ILE A 1 86 ? -2.472 -11.438 10.523 1.00 88.81 86 ILE A O 1
ATOM 686 N N . HIS A 1 87 ? -2.849 -10.732 8.425 1.00 86.75 87 HIS A N 1
ATOM 687 C CA . HIS A 1 87 ? -4.303 -10.812 8.549 1.00 86.75 87 HIS A CA 1
ATOM 688 C C . HIS A 1 87 ? -4.983 -11.100 7.204 1.00 86.75 87 HIS A C 1
ATOM 690 O O . HIS A 1 87 ? -4.680 -10.455 6.202 1.00 86.75 87 HIS A O 1
ATOM 696 N N . HIS A 1 88 ? -5.981 -11.994 7.199 1.00 89.06 88 HIS A N 1
ATOM 697 C CA . HIS A 1 88 ? -6.732 -12.383 5.990 1.00 89.06 88 HIS A CA 1
ATOM 698 C C . HIS A 1 88 ? -7.398 -11.193 5.275 1.00 89.06 88 HIS A C 1
ATOM 700 O O . HIS A 1 88 ? -7.530 -11.181 4.058 1.00 89.06 88 HIS A O 1
ATOM 706 N N . LYS A 1 89 ? -7.767 -10.146 6.022 1.00 88.94 89 LYS A N 1
ATOM 707 C CA . LYS A 1 89 ? -8.306 -8.893 5.455 1.00 88.94 89 LYS A CA 1
ATOM 708 C C . LYS A 1 89 ? -7.377 -8.261 4.416 1.00 88.94 89 LYS A C 1
ATOM 710 O O . LYS A 1 89 ? -7.870 -7.767 3.412 1.00 88.94 89 LYS A O 1
ATOM 715 N N . TYR A 1 90 ? -6.060 -8.302 4.632 1.00 90.12 90 TYR A N 1
ATOM 716 C CA . TYR A 1 90 ? -5.107 -7.769 3.659 1.00 90.12 90 TYR A CA 1
ATOM 717 C C . TYR A 1 90 ? -5.053 -8.623 2.395 1.00 90.12 90 TYR A C 1
ATOM 719 O O . TYR A 1 90 ? -4.908 -8.063 1.320 1.00 90.12 90 TYR A O 1
ATOM 727 N N . GLN A 1 91 ? -5.228 -9.945 2.501 1.00 92.19 91 GLN A N 1
ATOM 728 C CA . GLN A 1 91 ? -5.308 -10.820 1.325 1.00 92.19 91 GLN A CA 1
ATOM 729 C C . GLN A 1 91 ? -6.499 -10.421 0.450 1.00 92.19 91 GLN A C 1
ATOM 73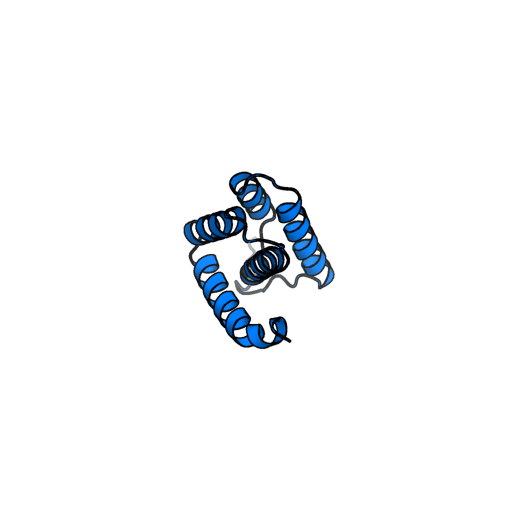1 O O . GLN A 1 91 ? -6.320 -10.096 -0.716 1.00 92.19 91 GLN A O 1
ATOM 736 N N . MET A 1 92 ? -7.686 -10.307 1.056 1.00 91.69 92 MET A N 1
ATOM 737 C CA . MET A 1 92 ? -8.894 -9.874 0.344 1.00 91.69 92 MET A CA 1
ATOM 738 C C . MET A 1 92 ? -8.761 -8.464 -0.244 1.00 91.69 92 MET A C 1
ATOM 740 O O . MET A 1 92 ? -9.237 -8.207 -1.347 1.00 91.69 92 MET A O 1
ATOM 744 N N . ALA A 1 93 ? -8.119 -7.547 0.485 1.00 91.62 93 ALA A N 1
ATOM 745 C CA . ALA A 1 93 ? -7.854 -6.198 0.003 1.00 91.62 93 ALA A CA 1
ATOM 746 C C . ALA A 1 93 ? -6.917 -6.211 -1.215 1.00 91.62 93 ALA A C 1
ATOM 748 O O . ALA A 1 93 ? -7.219 -5.565 -2.213 1.00 91.62 93 ALA A O 1
ATOM 749 N N . PHE A 1 94 ? -5.825 -6.981 -1.175 1.00 92.69 94 PHE A N 1
ATOM 750 C CA . PHE A 1 94 ? -4.921 -7.127 -2.317 1.00 92.69 94 PHE A CA 1
ATOM 751 C C . PHE A 1 94 ? -5.601 -7.774 -3.526 1.00 92.69 94 PHE A C 1
ATOM 753 O O . PHE A 1 94 ? -5.366 -7.316 -4.641 1.00 92.69 94 PHE A O 1
ATOM 760 N N . ASP A 1 95 ? -6.471 -8.767 -3.326 1.00 91.69 95 ASP A N 1
ATOM 761 C CA . ASP A 1 95 ? -7.237 -9.384 -4.416 1.00 91.69 95 ASP A CA 1
ATOM 762 C C . ASP A 1 95 ? -8.172 -8.370 -5.093 1.00 91.69 95 ASP A C 1
ATOM 764 O O . ASP A 1 95 ? -8.227 -8.285 -6.322 1.00 91.69 95 ASP A O 1
ATOM 768 N N . ALA A 1 96 ? -8.879 -7.562 -4.294 1.00 91.06 96 ALA A N 1
ATOM 769 C CA . ALA A 1 96 ? -9.770 -6.520 -4.800 1.00 91.06 96 ALA A CA 1
ATOM 770 C C . ALA A 1 96 ? -9.003 -5.439 -5.577 1.00 91.06 96 ALA A C 1
ATOM 772 O O . ALA A 1 96 ? -9.380 -5.109 -6.702 1.00 91.06 96 ALA A O 1
ATOM 773 N N . VAL A 1 97 ? -7.896 -4.946 -5.010 1.00 91.50 97 VAL A N 1
ATOM 774 C CA . VAL A 1 97 ? -7.025 -3.956 -5.660 1.00 91.50 97 VAL A CA 1
ATOM 775 C C . VAL A 1 97 ? -6.437 -4.508 -6.954 1.00 91.50 97 VAL A C 1
ATOM 777 O O . VAL A 1 97 ? -6.399 -3.811 -7.961 1.00 91.50 97 VAL A O 1
ATOM 780 N N . PHE A 1 98 ? -6.010 -5.770 -6.971 1.00 89.00 98 PHE A N 1
ATOM 781 C CA . PHE A 1 98 ? -5.468 -6.386 -8.178 1.00 89.00 98 PHE A CA 1
ATOM 782 C C . PHE A 1 98 ? -6.501 -6.441 -9.308 1.00 89.00 98 PHE A C 1
ATOM 784 O O . PHE A 1 98 ? -6.181 -6.105 -10.449 1.00 89.00 98 PHE A O 1
ATOM 791 N N . LEU A 1 99 ? -7.742 -6.826 -8.996 1.00 89.31 99 LEU A N 1
ATOM 792 C CA . LEU A 1 99 ? -8.826 -6.847 -9.975 1.00 89.31 99 LEU A CA 1
ATOM 793 C C . LEU A 1 99 ? -9.107 -5.444 -10.525 1.00 89.31 99 LEU A C 1
ATOM 795 O O . LEU A 1 99 ? -9.183 -5.267 -11.741 1.00 89.31 99 LEU A O 1
ATOM 799 N N . GLU A 1 100 ? -9.220 -4.446 -9.648 1.00 88.25 100 GLU A N 1
ATOM 800 C CA . GLU A 1 100 ? -9.424 -3.051 -10.044 1.00 88.25 100 GLU A CA 1
ATOM 801 C C . GLU A 1 100 ? -8.293 -2.572 -10.959 1.00 88.25 100 GLU A C 1
ATOM 803 O O . GLU A 1 100 ? -8.536 -2.063 -12.059 1.00 88.25 100 GLU A O 1
ATOM 808 N N . GLN A 1 101 ? -7.047 -2.830 -10.569 1.00 85.94 101 GLN A N 1
ATOM 809 C CA . GLN A 1 101 ? -5.891 -2.374 -11.322 1.00 85.94 101 GLN A CA 1
ATOM 810 C C . GLN A 1 101 ? -5.747 -3.075 -12.673 1.00 85.94 101 GLN A C 1
ATOM 812 O O . GLN A 1 101 ? -5.366 -2.449 -13.662 1.00 85.94 101 GLN A O 1
ATOM 817 N N . TYR A 1 102 ? -6.136 -4.347 -12.759 1.00 85.19 102 TYR A N 1
ATOM 818 C CA . TYR A 1 102 ? -6.202 -5.068 -14.025 1.00 85.19 102 TYR A CA 1
ATOM 819 C C . TYR A 1 102 ? -7.245 -4.466 -14.976 1.00 85.19 102 TYR A C 1
ATOM 821 O O . TYR A 1 102 ? -6.978 -4.316 -16.165 1.00 85.19 102 TYR A O 1
ATOM 829 N N . THR A 1 103 ? -8.415 -4.061 -14.474 1.00 85.25 103 THR A N 1
ATOM 830 C CA . THR A 1 103 ? -9.445 -3.435 -15.326 1.00 85.25 103 THR A CA 1
ATOM 831 C C . THR A 1 103 ? -9.050 -2.045 -15.822 1.00 85.25 103 THR A C 1
ATOM 833 O O . THR A 1 103 ? -9.424 -1.645 -16.926 1.00 85.25 103 THR A O 1
ATOM 836 N N . THR A 1 104 ? -8.267 -1.305 -15.036 1.00 82.62 104 THR A N 1
ATOM 837 C CA . THR A 1 104 ? -7.850 0.065 -15.360 1.00 82.62 104 THR A CA 1
ATOM 838 C C . THR A 1 104 ? -6.524 0.134 -16.115 1.00 82.62 104 THR A C 1
ATOM 840 O O . THR A 1 104 ? -6.180 1.202 -16.624 1.00 82.62 104 THR A O 1
ATOM 843 N N . ILE A 1 105 ? -5.812 -0.990 -16.273 1.00 78.81 105 ILE A N 1
ATOM 844 C CA . ILE A 1 105 ? -4.475 -1.049 -16.883 1.00 78.81 105 ILE A CA 1
ATOM 845 C C . ILE A 1 105 ? -4.420 -0.458 -18.296 1.00 78.81 105 ILE A C 1
ATOM 847 O O . ILE A 1 105 ? -3.421 0.149 -18.674 1.00 78.81 105 ILE A O 1
ATOM 851 N N . HIS A 1 106 ? -5.513 -0.549 -19.059 1.00 74.94 106 HIS A N 1
ATOM 852 C CA . HIS A 1 106 ? -5.620 0.048 -20.392 1.00 74.94 106 HIS A CA 1
ATOM 853 C C . HIS A 1 106 ? -5.366 1.566 -20.396 1.00 74.94 106 HIS A C 1
ATOM 855 O O . HIS A 1 106 ? -4.940 2.104 -21.412 1.00 74.94 106 HIS A O 1
ATOM 861 N N . ARG A 1 107 ? -5.577 2.254 -19.265 1.00 72.06 107 ARG A N 1
ATOM 862 C CA . ARG A 1 107 ? -5.303 3.691 -19.105 1.00 72.06 107 ARG A CA 1
ATOM 863 C C . ARG A 1 107 ? -3.816 4.019 -18.965 1.00 72.06 107 ARG A C 1
ATOM 865 O O . ARG A 1 107 ? -3.452 5.164 -19.185 1.00 72.06 107 ARG A O 1
ATOM 872 N N . TYR A 1 108 ? -2.978 3.051 -18.598 1.00 60.84 108 TYR A N 1
ATOM 873 C CA . TYR A 1 108 ? -1.532 3.239 -18.421 1.00 60.84 108 TYR A CA 1
ATOM 874 C C . TYR A 1 108 ? -0.726 2.957 -19.698 1.00 60.84 108 TYR A C 1
ATOM 876 O O . TYR A 1 108 ? 0.472 3.219 -19.735 1.00 60.84 108 TYR A O 1
ATOM 884 N N . VAL A 1 109 ? -1.369 2.407 -20.734 1.00 56.91 109 VAL A N 1
ATOM 885 C CA . VAL A 1 109 ? -0.744 2.035 -22.019 1.00 56.91 109 VAL A CA 1
ATOM 886 C C . VAL A 1 109 ? -1.039 3.072 -23.124 1.00 56.91 109 VAL A C 1
ATOM 888 O O . VAL A 1 109 ? -0.597 2.898 -24.257 1.00 56.91 109 VAL A O 1
ATOM 891 N N . ALA A 1 110 ? -1.765 4.152 -22.807 1.00 44.16 110 ALA A N 1
ATOM 892 C CA . ALA A 1 110 ? -2.113 5.233 -23.736 1.00 44.16 110 ALA A CA 1
ATOM 893 C C . ALA A 1 110 ? -1.203 6.458 -23.575 1.00 44.16 110 ALA A C 1
ATOM 895 O O . ALA A 1 110 ? -0.974 6.869 -22.415 1.00 44.16 110 ALA A O 1
#

Secondary structure (DSSP, 8-state):
---------S-------HHHHHHHHHHHHHHHHH-SSHHHHHHHHHHT-PPTT-HHHHHHHHHHHHHHSSS--HHHHHHHHHHHHH-HHHHHHHHHHHHHHHHHGGGG--

pLDDT: mean 80.78, std 16.15, range [37.56, 94.12]